Protein AF-A0A4V2R248-F1 (afdb_monomer_lite)

Radius of gyration: 21.3 Å; chains: 1; bounding box: 44×52×45 Å

Organism: Acinetobacter calcoaceticus (NCBI:txid471)

InterPro domains:
  IPR009468 Protein of unknown function DUF1090 [PF06476] (18-64)

pLDDT: mean 83.5, std 15.66, range [42.91, 98.81]

Sequence (75 aa):
MLIRALLLLSVSLFSVQCFAYDAKSCQIKKQKLQQQLEYAKKYNNSYRVRGLERAIADVDRKCAPILKQAAATGK

Structure (mmCIF, N/CA/C/O backbone):
data_AF-A0A4V2R248-F1
#
_entry.id   AF-A0A4V2R248-F1
#
loop_
_atom_site.group_PDB
_atom_site.id
_atom_site.type_symbol
_atom_site.label_atom_id
_atom_site.label_alt_id
_atom_site.label_comp_id
_atom_site.label_asym_id
_atom_site.label_entity_id
_atom_site.label_seq_id
_atom_site.pdbx_PDB_ins_code
_atom_site.Cartn_x
_atom_site.Cartn_y
_atom_site.Cartn_z
_atom_site.occupancy
_atom_site.B_iso_or_equiv
_atom_site.auth_seq_id
_atom_site.auth_comp_id
_atom_site.auth_asym_id
_atom_site.auth_atom_id
_atom_site.pdbx_PDB_model_num
ATOM 1 N N . MET A 1 1 ? 26.490 38.577 -30.787 1.00 60.78 1 MET A N 1
ATOM 2 C CA . MET A 1 1 ? 26.284 37.149 -31.135 1.00 60.78 1 MET A CA 1
ATOM 3 C C . MET A 1 1 ? 26.386 36.217 -29.924 1.00 60.78 1 MET A C 1
ATOM 5 O O . MET A 1 1 ? 25.612 35.273 -29.873 1.00 60.78 1 MET A O 1
ATOM 9 N N . LEU A 1 2 ? 27.221 36.515 -28.913 1.00 61.84 2 LEU A N 1
ATOM 10 C CA . LEU A 1 2 ? 27.308 35.720 -27.673 1.00 61.84 2 LEU A CA 1
ATOM 11 C C . LEU A 1 2 ? 25.984 35.598 -26.893 1.00 61.84 2 LEU A C 1
ATOM 13 O O . LEU A 1 2 ? 25.653 34.517 -26.431 1.00 61.84 2 LEU A O 1
ATOM 17 N N . ILE A 1 3 ? 25.195 36.674 -26.785 1.00 66.81 3 ILE A N 1
ATOM 18 C CA . ILE A 1 3 ? 23.943 36.665 -25.999 1.00 66.81 3 ILE A CA 1
ATOM 19 C C . ILE A 1 3 ? 22.886 35.732 -26.617 1.00 66.81 3 ILE A C 1
ATOM 21 O O . ILE A 1 3 ? 22.166 35.049 -25.897 1.00 66.81 3 ILE A O 1
ATOM 25 N N . ARG A 1 4 ? 22.825 35.639 -27.956 1.00 65.06 4 ARG A N 1
ATOM 26 C CA . ARG A 1 4 ? 21.922 34.704 -28.654 1.00 65.06 4 ARG A CA 1
ATOM 27 C C . ARG A 1 4 ? 22.344 33.248 -28.445 1.00 65.06 4 ARG A C 1
ATOM 29 O O . ARG A 1 4 ? 21.482 32.402 -28.258 1.00 65.06 4 ARG A O 1
ATOM 36 N N . ALA A 1 5 ? 23.650 32.971 -28.422 1.00 64.75 5 ALA A N 1
ATOM 37 C CA . ALA A 1 5 ? 24.170 31.641 -28.101 1.00 64.75 5 ALA A CA 1
ATOM 38 C C . ALA A 1 5 ? 23.892 31.255 -26.635 1.00 64.75 5 ALA A C 1
ATOM 40 O O . ALA A 1 5 ? 23.525 30.117 -26.358 1.00 64.75 5 ALA A O 1
ATOM 41 N N . LEU A 1 6 ? 23.982 32.219 -25.713 1.00 63.34 6 LEU A N 1
ATOM 42 C CA . LEU A 1 6 ? 23.698 32.012 -24.292 1.00 63.34 6 LEU A CA 1
ATOM 43 C C . LEU A 1 6 ? 22.209 31.716 -24.024 1.00 63.34 6 LEU A C 1
ATOM 45 O O . LEU A 1 6 ? 21.895 30.874 -23.189 1.00 63.34 6 LEU A O 1
ATOM 49 N N . L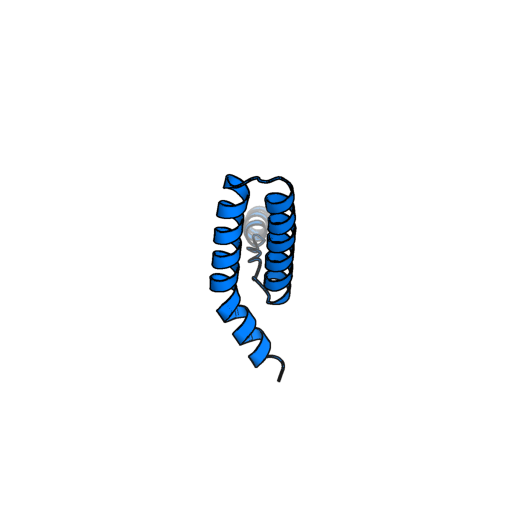EU A 1 7 ? 21.301 32.357 -24.770 1.00 63.06 7 LEU A N 1
ATOM 50 C CA . LEU A 1 7 ? 19.854 32.105 -24.699 1.00 63.06 7 LEU A CA 1
ATOM 51 C C . LEU A 1 7 ? 19.430 30.768 -25.326 1.00 63.06 7 LEU A C 1
ATOM 53 O O . LEU A 1 7 ? 18.418 30.206 -24.925 1.00 63.06 7 LEU A O 1
ATOM 57 N N . LEU A 1 8 ? 20.183 30.248 -26.299 1.00 64.06 8 LEU A N 1
ATOM 58 C CA . LEU A 1 8 ? 19.913 28.933 -26.890 1.00 64.06 8 LEU A CA 1
ATOM 59 C C . LEU A 1 8 ? 20.416 27.787 -25.999 1.00 64.06 8 LEU A C 1
ATOM 61 O O . LEU A 1 8 ? 19.809 26.721 -25.981 1.00 64.06 8 LEU A O 1
ATOM 65 N N . LEU A 1 9 ? 21.480 28.010 -25.218 1.00 60.38 9 LEU A N 1
ATOM 66 C CA . LEU A 1 9 ? 22.034 26.999 -24.312 1.00 60.38 9 LEU A CA 1
ATOM 67 C C . LEU A 1 9 ? 21.134 26.734 -23.089 1.00 60.38 9 LEU A C 1
ATOM 69 O O . LEU A 1 9 ? 21.094 25.611 -22.582 1.00 60.38 9 LEU A O 1
ATOM 73 N N . SER A 1 10 ? 20.378 27.738 -22.632 1.00 61.16 10 SER A N 1
ATOM 74 C CA . SER A 1 10 ? 19.533 27.644 -21.432 1.00 61.16 10 SER A CA 1
ATOM 75 C C . SER A 1 10 ? 18.256 26.812 -21.611 1.00 61.16 10 SER A C 1
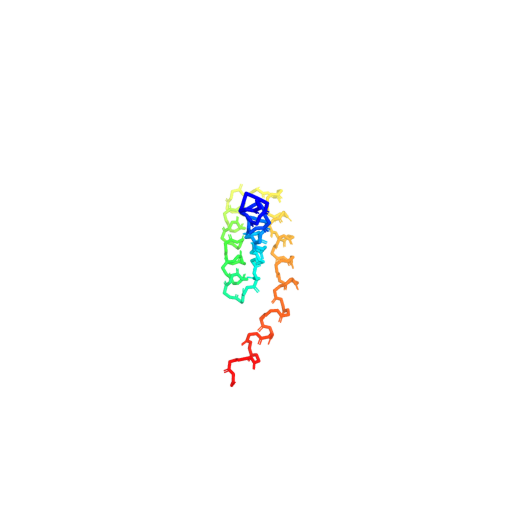ATOM 77 O O . SER A 1 10 ? 17.679 26.376 -20.617 1.00 61.16 10 SER A O 1
ATOM 79 N N . VAL A 1 11 ? 17.828 26.530 -22.847 1.00 64.69 11 VAL A N 1
ATOM 80 C CA . VAL A 1 11 ? 16.606 25.748 -23.134 1.00 64.69 11 VAL A CA 1
ATOM 81 C C . VAL A 1 11 ? 16.814 24.231 -22.943 1.00 64.69 11 VAL A C 1
ATOM 83 O O . VAL A 1 11 ? 15.853 23.473 -22.849 1.00 64.69 11 VAL A O 1
ATOM 86 N N . SER A 1 12 ? 18.060 23.773 -22.803 1.00 64.19 12 SER A N 1
ATOM 87 C CA . SER A 1 12 ? 18.427 22.347 -22.858 1.00 64.19 12 SER A CA 1
ATOM 88 C C . SER A 1 12 ? 18.203 21.533 -21.572 1.00 64.19 12 SER A C 1
ATOM 90 O O . SER A 1 12 ? 18.419 20.326 -21.594 1.00 64.19 12 SER A O 1
ATOM 92 N N . LEU A 1 13 ? 17.835 22.147 -20.438 1.00 63.06 13 LEU A N 1
ATOM 93 C CA . LEU A 1 13 ? 17.919 21.486 -19.118 1.00 63.06 13 LEU A CA 1
ATOM 94 C C . LEU A 1 13 ? 16.583 21.047 -18.493 1.00 63.06 13 LEU A C 1
ATOM 96 O O . LEU A 1 13 ? 16.533 20.741 -17.302 1.00 63.06 13 LEU A O 1
ATOM 100 N N . PHE A 1 14 ? 15.502 20.939 -19.266 1.00 68.62 14 PHE A N 1
ATOM 101 C CA . PHE A 1 14 ? 14.274 20.302 -18.773 1.00 68.62 14 PHE A CA 1
ATOM 102 C C . PHE A 1 14 ? 14.331 18.776 -18.957 1.00 68.62 14 PHE A C 1
ATOM 104 O O . PHE A 1 14 ? 13.674 18.201 -19.822 1.00 68.62 14 PHE A O 1
ATOM 111 N N . SER A 1 15 ? 15.130 18.099 -18.129 1.00 72.12 15 SER A N 1
ATOM 112 C CA . SER A 1 15 ? 15.073 16.637 -18.016 1.00 72.12 15 SER A CA 1
ATOM 113 C C . SER A 1 15 ? 13.781 16.234 -17.304 1.00 72.12 15 SER A C 1
ATOM 115 O O . SER A 1 15 ? 13.586 16.518 -16.120 1.00 72.12 15 SER A O 1
ATOM 117 N N . VAL A 1 16 ? 12.872 15.582 -18.032 1.00 69.50 16 VAL A N 1
ATOM 118 C CA . VAL A 1 16 ? 11.640 15.018 -17.471 1.00 69.50 16 VAL A CA 1
ATOM 119 C C . VAL A 1 16 ? 12.011 13.791 -16.644 1.00 69.50 16 VAL A C 1
ATOM 121 O O . VAL A 1 16 ? 12.266 12.717 -17.186 1.00 69.50 16 VAL A O 1
ATOM 124 N N . GLN A 1 17 ? 12.021 13.937 -15.319 1.00 63.31 17 GLN A N 1
ATOM 125 C CA . GLN A 1 17 ? 12.229 12.799 -14.430 1.00 63.31 17 GLN A CA 1
ATOM 126 C C . GLN A 1 17 ? 10.980 11.920 -14.435 1.00 63.31 17 GLN A C 1
ATOM 128 O O . GLN A 1 17 ? 9.978 12.206 -13.780 1.00 63.31 17 GLN A O 1
ATOM 133 N N . CYS A 1 18 ? 11.038 10.833 -15.202 1.00 59.72 18 CYS A N 1
ATOM 134 C CA . CYS A 1 18 ? 10.037 9.783 -15.150 1.00 59.72 18 CYS A CA 1
ATOM 135 C C . CYS A 1 18 ? 10.308 8.928 -13.906 1.00 59.72 18 CYS A C 1
ATOM 137 O O . CYS A 1 18 ? 11.272 8.164 -13.860 1.00 59.72 18 CYS A O 1
ATOM 139 N N . PHE A 1 19 ? 9.479 9.069 -12.869 1.00 62.31 19 PHE A N 1
ATOM 140 C C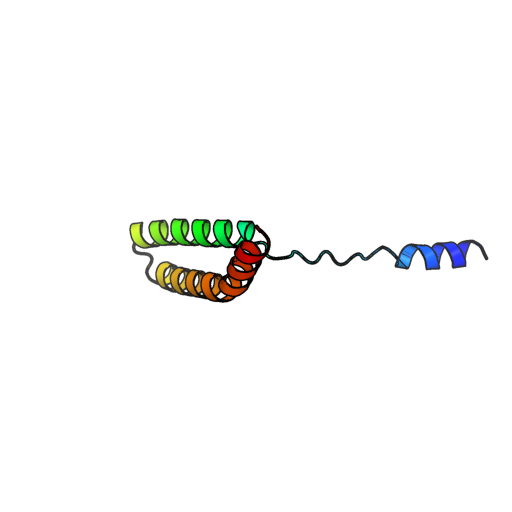A . PHE A 1 19 ? 9.522 8.168 -11.719 1.00 62.31 19 PHE A CA 1
ATOM 141 C C . PHE A 1 19 ? 9.040 6.782 -12.156 1.00 62.31 19 PHE A C 1
ATOM 143 O O . PHE A 1 19 ? 7.838 6.506 -12.185 1.00 62.31 19 PHE A O 1
ATOM 150 N N . ALA A 1 20 ? 9.982 5.913 -12.518 1.00 62.06 20 ALA A N 1
ATOM 151 C CA . ALA A 1 20 ? 9.691 4.523 -12.820 1.00 62.06 20 ALA A CA 1
ATOM 152 C C . ALA A 1 20 ? 9.151 3.821 -11.564 1.00 62.06 20 ALA A C 1
ATOM 154 O O . ALA A 1 20 ? 9.725 3.901 -10.474 1.00 62.06 20 ALA A O 1
ATOM 155 N N . TYR A 1 21 ? 8.024 3.127 -11.714 1.00 66.62 21 TYR A N 1
ATOM 156 C CA . TYR A 1 21 ? 7.541 2.202 -10.698 1.00 66.62 21 TYR A CA 1
ATOM 157 C C . TYR A 1 21 ? 8.441 0.964 -10.705 1.00 66.62 21 TYR A C 1
ATOM 159 O O . TYR A 1 21 ? 8.326 0.120 -11.588 1.00 66.62 21 TYR A O 1
ATOM 167 N N . ASP A 1 22 ? 9.326 0.858 -9.719 1.00 80.56 22 ASP A N 1
ATOM 168 C CA . ASP A 1 22 ? 10.108 -0.356 -9.485 1.00 80.56 22 ASP A CA 1
ATOM 169 C C . ASP A 1 22 ? 9.371 -1.337 -8.548 1.00 80.56 22 ASP A C 1
ATOM 171 O O . ASP A 1 22 ? 8.495 -0.947 -7.762 1.00 80.56 22 ASP A O 1
ATOM 175 N N . ALA A 1 23 ? 9.735 -2.620 -8.609 1.00 85.19 23 ALA A N 1
ATOM 176 C CA . ALA A 1 23 ? 9.168 -3.697 -7.800 1.00 85.19 23 ALA A CA 1
ATOM 177 C C . ALA A 1 23 ? 9.181 -3.374 -6.297 1.00 85.19 23 ALA A C 1
ATOM 179 O O . ALA A 1 23 ? 8.180 -3.589 -5.603 1.00 85.19 23 ALA A O 1
ATOM 180 N N . LYS A 1 24 ? 10.265 -2.762 -5.802 1.00 88.25 24 LYS A N 1
ATOM 181 C CA . LYS A 1 24 ? 10.365 -2.326 -4.404 1.00 88.25 24 LYS A CA 1
ATOM 182 C C . LYS A 1 24 ? 9.314 -1.268 -4.056 1.00 88.25 24 LYS A C 1
ATOM 184 O O . LYS A 1 24 ? 8.654 -1.358 -3.020 1.00 88.25 24 LYS A O 1
ATOM 189 N N . SE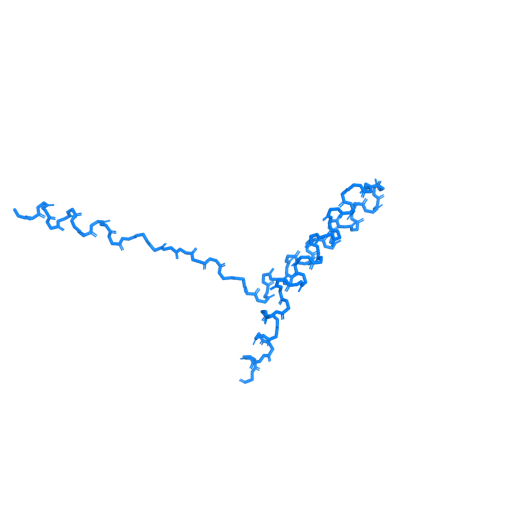R A 1 25 ? 9.114 -0.284 -4.931 1.00 89.88 25 SER A N 1
ATOM 190 C CA . SER A 1 25 ? 8.107 0.770 -4.748 1.00 89.88 25 SER A CA 1
ATOM 191 C C . SER A 1 25 ? 6.684 0.203 -4.753 1.00 89.88 25 SER A C 1
ATOM 193 O O . SER A 1 25 ? 5.854 0.609 -3.936 1.00 89.88 25 SER A O 1
ATOM 195 N N . CYS A 1 26 ? 6.415 -0.783 -5.612 1.00 92.19 26 CYS A N 1
ATOM 196 C CA . CYS A 1 26 ? 5.165 -1.542 -5.627 1.00 92.19 26 CYS A CA 1
ATOM 197 C C . CYS A 1 26 ? 4.887 -2.251 -4.293 1.00 92.19 26 CYS 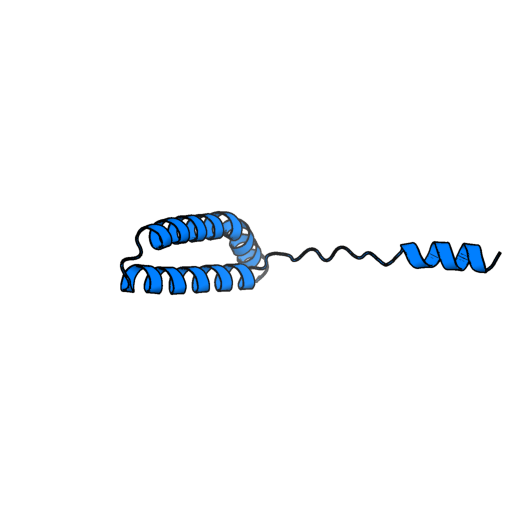A C 1
ATOM 199 O O . CYS A 1 26 ? 3.807 -2.086 -3.716 1.00 92.19 26 CYS A O 1
ATOM 201 N N . GLN A 1 27 ? 5.874 -2.982 -3.767 1.00 91.56 27 GLN A N 1
ATOM 202 C CA . GLN A 1 27 ? 5.752 -3.696 -2.496 1.00 91.56 27 GLN A CA 1
ATOM 203 C C . GLN A 1 27 ? 5.513 -2.736 -1.323 1.00 91.56 27 GLN A C 1
ATOM 205 O O . GLN A 1 27 ? 4.574 -2.930 -0.548 1.00 91.56 27 GLN A O 1
ATOM 210 N N . ILE A 1 28 ? 6.304 -1.661 -1.226 1.00 93.88 28 ILE A N 1
ATOM 211 C CA . ILE A 1 28 ? 6.162 -0.650 -0.166 1.00 93.88 28 ILE A CA 1
ATOM 212 C C . ILE A 1 28 ? 4.766 -0.024 -0.205 1.00 93.88 28 ILE A C 1
ATOM 214 O O . ILE A 1 28 ? 4.126 0.151 0.835 1.00 93.88 28 ILE A O 1
ATOM 218 N N . LYS A 1 29 ? 4.272 0.315 -1.400 1.00 94.81 29 LYS A N 1
ATOM 219 C CA . LYS A 1 29 ? 2.948 0.917 -1.551 1.00 94.81 29 LYS A CA 1
ATOM 220 C C . LYS A 1 29 ? 1.842 -0.034 -1.098 1.00 94.81 29 LYS A C 1
ATOM 222 O O . LYS A 1 29 ? 0.961 0.395 -0.352 1.00 94.81 29 LYS A O 1
ATOM 227 N N . LYS A 1 30 ? 1.901 -1.309 -1.498 1.00 95.88 30 LYS A N 1
ATOM 228 C CA . LYS A 1 30 ? 0.933 -2.329 -1.070 1.00 95.88 30 LYS A CA 1
ATOM 229 C C . LYS A 1 30 ? 0.928 -2.489 0.450 1.00 95.88 30 LYS A C 1
ATOM 231 O O . LYS A 1 30 ? -0.135 -2.398 1.060 1.00 95.88 30 LYS A O 1
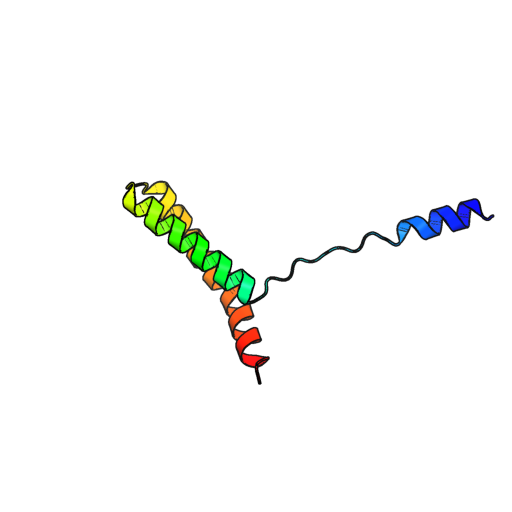ATOM 236 N N . GLN A 1 31 ? 2.104 -2.619 1.064 1.00 97.19 31 GLN A N 1
ATOM 237 C CA . GLN A 1 31 ? 2.240 -2.760 2.514 1.00 97.19 31 GLN A CA 1
ATOM 238 C C . GLN A 1 31 ? 1.631 -1.567 3.267 1.00 97.19 31 GLN A C 1
ATOM 240 O O . GLN A 1 31 ? 0.868 -1.753 4.214 1.00 97.19 31 GLN A O 1
ATOM 245 N N . LYS A 1 32 ? 1.907 -0.332 2.825 1.00 98.19 32 LYS A N 1
ATOM 246 C CA . LYS A 1 32 ? 1.328 0.876 3.438 1.00 98.19 32 LYS A CA 1
ATOM 247 C C . LYS A 1 32 ? -0.198 0.911 3.329 1.00 98.19 32 LYS A C 1
ATOM 249 O O . LYS A 1 32 ? -0.864 1.333 4.272 1.00 98.19 32 LYS A O 1
ATOM 254 N N . LEU A 1 33 ? -0.765 0.480 2.201 1.00 98.44 33 LEU A N 1
ATOM 255 C CA . LEU A 1 33 ? -2.219 0.400 2.039 1.00 98.44 33 LEU A CA 1
ATOM 256 C C . LEU A 1 33 ? -2.838 -0.667 2.949 1.00 98.44 33 LEU A C 1
ATOM 258 O O . LEU A 1 33 ? -3.872 -0.408 3.558 1.00 98.44 33 LEU A O 1
ATOM 262 N N . GLN A 1 34 ? -2.191 -1.825 3.099 1.00 98.56 34 GLN A N 1
ATOM 263 C CA . GLN A 1 34 ? -2.638 -2.878 4.017 1.00 98.56 34 GLN A CA 1
ATOM 264 C C . GLN A 1 34 ? -2.619 -2.403 5.475 1.00 98.56 34 GLN A C 1
ATOM 266 O O . GLN A 1 34 ? -3.595 -2.600 6.191 1.00 98.56 34 GLN A O 1
ATOM 271 N N . GLN A 1 35 ? -1.571 -1.692 5.902 1.00 98.69 35 GLN A N 1
ATOM 272 C CA . GLN A 1 35 ? -1.523 -1.086 7.239 1.00 98.69 35 GLN A CA 1
ATOM 273 C C . GLN A 1 35 ? -2.687 -0.112 7.473 1.00 98.69 35 GLN A C 1
ATOM 275 O O . GLN A 1 35 ? -3.329 -0.136 8.522 1.00 98.69 35 GLN A O 1
ATOM 280 N N . GLN A 1 36 ? -2.997 0.728 6.481 1.00 98.69 36 GLN A N 1
ATOM 281 C CA . GLN A 1 36 ? -4.143 1.631 6.567 1.00 98.69 36 GLN A CA 1
ATOM 282 C C . GLN A 1 36 ? -5.480 0.888 6.584 1.00 98.69 36 GLN A C 1
ATOM 284 O O . GLN A 1 36 ? -6.422 1.369 7.210 1.00 98.69 36 GLN A O 1
ATOM 289 N N . LEU A 1 37 ? -5.579 -0.254 5.897 1.00 98.75 37 LEU A N 1
ATOM 290 C CA . LEU A 1 37 ? -6.787 -1.073 5.873 1.00 98.75 37 LEU A CA 1
ATOM 291 C C . LEU A 1 37 ? -7.054 -1.668 7.252 1.00 98.75 37 LEU A C 1
ATOM 293 O O . LEU A 1 37 ? -8.168 -1.543 7.752 1.00 98.75 37 LEU A O 1
ATOM 297 N N . GLU A 1 38 ? -6.031 -2.232 7.890 1.00 98.69 38 GLU A N 1
ATOM 298 C CA . GLU A 1 38 ? -6.138 -2.754 9.255 1.00 98.69 38 GLU A CA 1
ATOM 299 C C . GLU A 1 38 ? -6.516 -1.653 10.253 1.00 98.69 38 GLU A C 1
ATOM 301 O O . GLU A 1 38 ? -7.414 -1.837 11.075 1.00 98.69 38 GLU A O 1
ATOM 306 N N . TYR A 1 39 ? -5.932 -0.457 10.117 1.00 98.69 39 TYR A N 1
ATOM 307 C CA . TYR A 1 39 ? -6.358 0.703 10.901 1.00 98.69 39 TYR A CA 1
ATOM 308 C C . TYR A 1 39 ? -7.834 1.053 10.641 1.00 98.69 39 TYR A C 1
ATOM 310 O O . TYR A 1 39 ? -8.608 1.224 11.577 1.00 98.69 39 TYR A O 1
ATOM 318 N N . ALA A 1 40 ? -8.265 1.127 9.380 1.00 98.69 40 ALA A N 1
ATOM 319 C CA . ALA A 1 40 ? -9.647 1.464 9.042 1.00 98.69 40 ALA A CA 1
ATOM 320 C C . ALA A 1 40 ? -10.657 0.430 9.573 1.00 98.69 40 ALA A C 1
ATOM 322 O O . ALA A 1 40 ? -11.719 0.827 10.057 1.00 98.69 40 ALA A O 1
ATOM 323 N N . LYS A 1 41 ? -10.313 -0.866 9.538 1.00 98.62 41 LYS A N 1
ATOM 324 C CA . LYS A 1 41 ? -11.105 -1.948 10.143 1.00 98.62 41 LYS A CA 1
ATOM 325 C C . LYS A 1 41 ? -11.203 -1.787 11.658 1.00 98.62 41 LYS A C 1
ATOM 327 O O . LYS A 1 41 ? -12.307 -1.826 12.189 1.00 98.62 41 LYS A O 1
ATOM 332 N N . LYS A 1 42 ? -10.079 -1.527 12.340 1.00 98.62 42 LYS A N 1
ATOM 333 C CA . LYS A 1 42 ? -10.027 -1.338 13.802 1.00 98.62 42 LYS A CA 1
ATOM 334 C C . LYS A 1 42 ? -11.001 -0.264 14.300 1.00 98.62 42 LYS A C 1
ATOM 336 O O . LYS A 1 42 ? -11.568 -0.413 15.375 1.00 98.62 42 LYS A O 1
ATOM 341 N N . TYR A 1 43 ? -11.199 0.802 13.525 1.00 98.31 43 TYR A N 1
ATOM 342 C CA . TYR A 1 43 ? -12.093 1.913 13.873 1.00 98.31 43 TYR A CA 1
ATOM 343 C C . TYR A 1 43 ? -13.437 1.880 13.125 1.00 98.31 43 TYR A C 1
ATOM 345 O O . TYR A 1 43 ? -14.108 2.907 13.039 1.00 98.31 43 TYR A O 1
ATOM 353 N N . ASN A 1 44 ? -13.834 0.731 12.562 1.00 97.88 44 ASN A N 1
ATOM 354 C CA . ASN A 1 44 ? -15.109 0.536 11.856 1.00 97.88 44 ASN A CA 1
ATOM 355 C C . ASN A 1 44 ? -15.401 1.581 10.758 1.00 97.88 44 ASN A C 1
ATOM 357 O O . ASN A 1 44 ? -16.554 1.898 10.458 1.00 97.88 44 ASN A O 1
ATOM 361 N N . ASN A 1 45 ? -14.362 2.115 10.108 1.00 98.38 45 ASN A N 1
ATOM 362 C CA . ASN A 1 45 ? -14.522 3.103 9.046 1.00 98.38 45 ASN A CA 1
ATOM 363 C C . ASN A 1 45 ? -14.801 2.410 7.705 1.00 98.38 45 ASN A C 1
ATOM 365 O O . ASN A 1 45 ? -13.919 2.267 6.854 1.00 98.38 45 ASN A O 1
ATOM 369 N N . SER A 1 46 ? -16.047 1.975 7.514 1.00 98.38 46 SER A N 1
ATOM 370 C CA . SER A 1 46 ? -16.457 1.175 6.353 1.00 98.38 46 SER A CA 1
ATOM 371 C C . SER A 1 46 ? -16.233 1.882 5.008 1.00 98.38 46 SER A C 1
ATOM 373 O O . SER A 1 46 ? -15.857 1.243 4.025 1.00 98.38 46 SER A O 1
ATOM 375 N N . TYR A 1 47 ? -16.398 3.207 4.951 1.00 98.50 47 TYR A N 1
ATOM 376 C CA . TYR A 1 47 ? -16.114 3.998 3.751 1.00 98.50 47 TYR A CA 1
ATOM 377 C C . TYR A 1 47 ? -14.632 3.942 3.380 1.00 98.50 47 TYR A C 1
ATOM 379 O O . TYR A 1 47 ? -14.288 3.704 2.218 1.00 98.50 47 TYR A O 1
ATOM 387 N N . ARG A 1 48 ? -13.748 4.113 4.369 1.00 98.50 48 ARG A N 1
ATOM 388 C CA . ARG A 1 48 ? -12.302 4.052 4.154 1.00 98.50 48 ARG A CA 1
ATOM 389 C C . ARG A 1 48 ? -11.834 2.638 3.822 1.00 98.50 48 ARG A C 1
ATOM 391 O O . ARG A 1 48 ? -11.004 2.501 2.930 1.00 98.50 48 ARG A O 1
ATOM 398 N N . VAL A 1 49 ? -12.408 1.610 4.450 1.00 98.81 49 VAL A N 1
ATOM 399 C CA . VAL A 1 49 ? -12.166 0.195 4.106 1.00 98.81 49 VAL A CA 1
ATOM 400 C C . VAL A 1 49 ? -12.431 -0.050 2.617 1.00 98.81 49 VAL A C 1
ATOM 402 O O . VAL A 1 49 ? -11.508 -0.425 1.897 1.00 98.81 49 VAL A O 1
ATOM 405 N N . ARG A 1 50 ? -13.625 0.298 2.113 1.00 98.75 50 ARG A N 1
ATOM 406 C CA . ARG A 1 50 ? -13.975 0.115 0.688 1.00 98.75 50 ARG A CA 1
ATOM 407 C C . ARG A 1 50 ? -13.076 0.899 -0.271 1.00 98.75 50 ARG A C 1
ATOM 409 O O . ARG A 1 50 ? -12.882 0.507 -1.421 1.00 98.75 50 ARG A O 1
ATOM 416 N N . GLY A 1 51 ? -12.584 2.065 0.148 1.00 98.69 51 GLY A N 1
ATOM 417 C CA . GLY A 1 51 ? -11.619 2.843 -0.634 1.00 98.69 51 GLY A CA 1
ATOM 418 C C . GLY A 1 51 ? -10.251 2.163 -0.706 1.00 98.69 51 GLY A C 1
ATOM 419 O O . GLY A 1 51 ? -9.661 2.065 -1.781 1.00 98.69 51 GLY A O 1
ATOM 420 N N . LEU A 1 52 ? -9.771 1.660 0.429 1.00 98.81 52 LEU A N 1
ATOM 421 C CA . LEU A 1 52 ? -8.476 0.995 0.542 1.00 98.81 52 LEU A CA 1
ATOM 422 C C . LEU A 1 52 ? -8.450 -0.352 -0.181 1.00 98.81 52 LEU A C 1
ATOM 424 O O . LEU A 1 52 ? -7.467 -0.639 -0.854 1.00 98.81 52 LEU A O 1
ATOM 428 N N . GLU A 1 53 ? -9.526 -1.136 -0.126 1.00 98.62 53 GLU A N 1
ATOM 429 C CA . GLU A 1 53 ? -9.644 -2.393 -0.879 1.00 98.62 53 GLU A CA 1
ATOM 430 C C . GLU A 1 53 ? -9.523 -2.162 -2.390 1.00 98.62 53 GLU A C 1
ATOM 432 O O . GLU A 1 53 ? -8.742 -2.837 -3.062 1.00 98.62 53 GLU A O 1
ATOM 437 N N . ARG A 1 54 ? -10.211 -1.139 -2.920 1.00 98.56 54 ARG A N 1
ATOM 438 C CA . ARG A 1 54 ? -10.067 -0.732 -4.327 1.00 98.56 54 ARG A CA 1
ATOM 439 C C . ARG A 1 54 ? -8.642 -0.286 -4.649 1.00 98.56 54 ARG A C 1
ATOM 441 O O . ARG A 1 54 ? -8.083 -0.714 -5.654 1.00 98.56 54 ARG A O 1
ATOM 448 N N . ALA A 1 55 ? -8.030 0.523 -3.785 1.00 98.12 55 ALA A N 1
ATOM 449 C CA . ALA A 1 55 ? -6.658 0.985 -3.984 1.00 98.12 55 ALA A CA 1
ATOM 450 C C . ALA A 1 55 ? -5.638 -0.170 -3.975 1.00 98.12 55 ALA A C 1
ATOM 452 O O . ALA A 1 55 ? -4.691 -0.151 -4.761 1.00 98.12 55 ALA A O 1
ATOM 453 N N . ILE A 1 56 ? -5.828 -1.175 -3.115 1.00 98.25 56 ILE A N 1
ATOM 454 C CA . ILE A 1 56 ? -4.989 -2.380 -3.069 1.00 98.25 56 ILE A CA 1
ATOM 455 C C . ILE A 1 56 ? -5.154 -3.180 -4.361 1.00 98.25 56 ILE A C 1
ATOM 457 O O . ILE A 1 56 ? -4.151 -3.505 -4.991 1.00 98.25 56 ILE A O 1
ATOM 461 N N . ALA A 1 57 ? -6.392 -3.415 -4.806 1.00 97.69 57 ALA A N 1
ATOM 462 C CA . ALA A 1 57 ? -6.658 -4.107 -6.065 1.00 97.69 57 ALA A CA 1
ATOM 463 C C . ALA A 1 57 ? -6.026 -3.380 -7.265 1.00 97.69 57 ALA A C 1
ATOM 465 O O . ALA A 1 57 ? -5.466 -4.013 -8.159 1.00 97.69 57 ALA A O 1
ATOM 466 N N . ASP A 1 58 ? -6.070 -2.048 -7.287 1.00 96.19 58 ASP A N 1
ATOM 467 C CA . ASP A 1 58 ? -5.434 -1.245 -8.332 1.00 96.19 58 ASP A CA 1
ATOM 468 C C . ASP A 1 58 ? -3.907 -1.358 -8.311 1.00 96.19 58 ASP A C 1
ATOM 470 O O . ASP A 1 58 ? -3.285 -1.442 -9.372 1.00 96.19 58 ASP A O 1
ATOM 474 N N . VAL A 1 59 ? -3.296 -1.365 -7.122 1.00 94.81 59 VAL A N 1
ATOM 475 C CA . VAL A 1 59 ? -1.855 -1.598 -6.973 1.00 94.81 59 VAL A CA 1
ATOM 476 C C . VAL A 1 59 ? -1.495 -2.995 -7.456 1.00 94.81 59 VAL A C 1
ATOM 478 O O . VAL A 1 59 ? -0.556 -3.118 -8.231 1.00 94.81 59 VAL A O 1
ATOM 481 N N . ASP A 1 60 ? -2.263 -4.020 -7.097 1.00 93.88 60 ASP A N 1
ATOM 482 C CA . ASP A 1 60 ? -2.011 -5.390 -7.544 1.00 93.88 60 ASP A CA 1
ATOM 483 C C . ASP A 1 60 ? -2.078 -5.518 -9.069 1.00 93.88 60 ASP A C 1
ATOM 485 O O . ASP A 1 60 ? -1.161 -6.076 -9.676 1.00 93.88 60 ASP A O 1
ATOM 489 N N . ARG A 1 61 ? -3.085 -4.916 -9.718 1.00 94.50 61 ARG A N 1
ATOM 490 C CA . ARG A 1 61 ? -3.175 -4.907 -11.190 1.00 94.50 61 ARG A CA 1
ATOM 491 C C . ARG A 1 61 ? -2.004 -4.168 -11.837 1.00 94.50 61 ARG A C 1
ATOM 493 O O . ARG A 1 61 ? -1.422 -4.670 -12.795 1.00 94.50 61 ARG A O 1
ATOM 500 N N . LYS A 1 62 ? -1.644 -2.987 -11.323 1.00 90.75 62 LYS A N 1
ATOM 501 C CA . LYS A 1 62 ? -0.561 -2.160 -11.886 1.00 90.75 62 LYS A CA 1
ATOM 502 C C . LYS A 1 62 ? 0.823 -2.765 -11.660 1.00 90.75 62 LYS A C 1
ATOM 504 O O . LYS A 1 62 ? 1.685 -2.637 -12.520 1.00 90.75 62 LYS A O 1
ATOM 509 N N . CYS A 1 63 ? 1.033 -3.417 -10.521 1.00 91.38 63 CYS A N 1
ATOM 510 C CA . CYS A 1 63 ? 2.326 -3.958 -10.116 1.00 91.38 63 CYS A CA 1
ATOM 511 C C . CYS A 1 63 ? 2.587 -5.381 -10.610 1.00 91.38 63 CYS A C 1
ATOM 513 O O . CYS A 1 63 ? 3.746 -5.774 -10.688 1.00 91.38 63 CYS A O 1
ATOM 515 N N . ALA A 1 64 ? 1.557 -6.143 -10.988 1.00 88.75 64 ALA A N 1
ATOM 516 C CA . ALA A 1 64 ? 1.718 -7.480 -11.556 1.00 88.75 64 ALA A CA 1
ATOM 517 C C . ALA A 1 64 ? 2.752 -7.574 -12.705 1.00 88.75 64 ALA A C 1
ATOM 519 O O . ALA A 1 64 ? 3.606 -8.457 -12.629 1.00 88.75 64 ALA A O 1
ATOM 520 N N . PRO A 1 65 ? 2.744 -6.711 -13.746 1.00 86.62 65 PRO A N 1
ATOM 521 C CA . PRO A 1 65 ? 3.762 -6.772 -14.799 1.00 86.62 65 PRO A CA 1
ATOM 522 C C . PRO A 1 65 ? 5.167 -6.449 -14.272 1.00 86.62 65 PRO A C 1
ATOM 524 O O . PRO A 1 65 ? 6.113 -7.165 -14.580 1.00 86.62 65 PRO A O 1
ATOM 527 N N . ILE A 1 66 ? 5.292 -5.444 -13.401 1.00 83.94 66 ILE A N 1
ATOM 528 C CA . ILE A 1 66 ? 6.575 -5.003 -12.829 1.00 83.94 66 ILE A CA 1
ATOM 529 C C . ILE A 1 66 ? 7.218 -6.114 -11.993 1.00 83.94 66 ILE A C 1
ATOM 531 O O . ILE A 1 66 ? 8.405 -6.391 -12.137 1.00 83.94 66 ILE A O 1
ATOM 535 N N . LEU A 1 67 ? 6.431 -6.788 -11.149 1.00 78.75 67 LEU A N 1
ATOM 536 C CA . LEU A 1 67 ? 6.913 -7.906 -10.335 1.00 78.75 67 LEU A CA 1
ATOM 537 C C . LEU A 1 67 ? 7.339 -9.100 -11.202 1.00 78.75 67 LEU A C 1
ATOM 539 O O . LEU A 1 67 ? 8.337 -9.747 -10.896 1.00 78.75 67 LEU A O 1
ATOM 543 N N . LYS A 1 68 ? 6.627 -9.364 -12.306 1.00 83.25 68 LYS A N 1
ATOM 544 C CA . LYS A 1 68 ? 7.022 -10.390 -13.285 1.00 83.25 68 LYS A CA 1
ATOM 545 C C . LYS A 1 68 ? 8.336 -10.035 -13.984 1.00 83.25 68 LYS A C 1
ATOM 547 O O . LYS A 1 68 ? 9.188 -10.906 -14.121 1.00 83.25 68 LYS A O 1
ATOM 552 N N . GLN A 1 69 ? 8.519 -8.776 -14.389 1.00 77.56 69 GLN A N 1
ATOM 553 C CA . GLN A 1 69 ? 9.774 -8.300 -14.979 1.00 77.56 69 GLN A CA 1
ATOM 554 C C . GLN A 1 69 ? 10.942 -8.421 -13.991 1.00 77.56 69 GLN A C 1
ATOM 556 O O . GLN A 1 69 ? 11.979 -8.965 -14.353 1.00 77.56 69 GLN A O 1
ATOM 561 N N . ALA A 1 70 ? 10.757 -7.991 -12.740 1.00 74.94 70 ALA A N 1
ATOM 562 C CA . ALA A 1 70 ? 11.795 -8.056 -11.713 1.00 74.94 70 ALA A CA 1
ATOM 563 C C . ALA A 1 70 ? 12.224 -9.497 -11.386 1.00 74.94 70 ALA A C 1
ATOM 565 O O . ALA A 1 70 ? 13.406 -9.753 -11.169 1.00 74.94 70 ALA A O 1
ATOM 566 N N . ALA A 1 71 ? 11.285 -10.450 -11.398 1.00 74.00 71 ALA A N 1
ATOM 567 C CA . ALA A 1 71 ? 11.594 -11.872 -11.236 1.00 74.00 71 ALA A CA 1
ATOM 568 C C . ALA A 1 71 ? 12.369 -12.456 -12.433 1.00 74.00 71 ALA A C 1
ATOM 570 O O . ALA A 1 71 ? 13.127 -13.407 -12.264 1.00 74.00 71 ALA A O 1
ATOM 571 N N . ALA A 1 72 ? 12.193 -11.895 -13.632 1.00 69.19 72 ALA A N 1
ATOM 572 C CA . ALA A 1 72 ? 12.880 -12.335 -14.844 1.00 69.19 72 ALA A CA 1
ATOM 573 C C . ALA A 1 72 ? 14.294 -11.743 -14.990 1.00 69.19 72 ALA A C 1
ATOM 575 O O . ALA A 1 72 ? 15.157 -12.396 -15.566 1.00 69.19 72 ALA A O 1
ATOM 576 N N . THR A 1 73 ? 14.544 -10.538 -14.467 1.00 64.19 73 THR A N 1
ATOM 577 C CA . THR A 1 73 ? 15.859 -9.867 -14.527 1.00 64.19 73 THR A CA 1
ATOM 578 C C . THR A 1 73 ? 16.801 -10.228 -13.379 1.00 64.19 73 THR A C 1
ATOM 580 O O . THR A 1 73 ? 17.953 -9.813 -13.390 1.00 64.19 73 THR A O 1
ATOM 583 N N . GLY A 1 74 ? 16.336 -10.983 -12.381 1.00 59.47 74 GLY A N 1
ATOM 584 C CA . GLY A 1 74 ? 17.168 -11.509 -11.291 1.00 59.47 74 GLY A CA 1
ATOM 585 C C . GLY A 1 74 ? 17.924 -12.800 -11.631 1.00 59.47 74 GLY A C 1
ATOM 586 O O . GLY A 1 74 ? 18.290 -13.523 -10.705 1.00 59.47 74 GLY A O 1
ATOM 587 N N . LYS A 1 75 ? 18.100 -13.121 -12.919 1.00 42.91 75 LYS A N 1
ATOM 588 C CA . LYS A 1 75 ? 18.796 -14.316 -13.406 1.00 42.91 75 LYS A CA 1
ATOM 589 C C . LYS A 1 75 ? 20.042 -13.940 -14.194 1.00 42.91 75 LYS A C 1
ATOM 591 O O . LYS A 1 75 ? 19.945 -12.986 -14.996 1.00 42.91 75 LYS A O 1
#

Foldseek 3Di:
DVVVVVVVVVVPPPDDDDPDDALVNLVVQLVVLVVVLVVCVVVVVVVSNVVSVVVNVVSCVVCVVNVVVVVVVVD

Secondary structure (DSSP, 8-state):
-HHHHHHHHGGGG---------HHHHHHHHHHHHHHHHHHHHTT-HHHHHHHHHHHHHHHHHHHHHHHHHHHH--